Protein AF-A0A5B8B0G6-F1 (afdb_monomer_lite)

pLDDT: mean 88.63, std 16.68, range [37.53, 98.62]

Secondary structure (DSSP, 8-state):
-HHHH--B-HHHHTTT---B--EEEESS--TT-HHHHH-STTEEEE--STTT-IIIIIIHHHHHHSS--PBPTTSSBSSTTSTTTTTS---S------

Foldseek 3Di:
DQCVVAQAAPVCVVVVHGHGFDDKDFCDPCVPPPCSVPPPVRIHTHHCDPDCRCPPPQSVVCVVVVWGQDADPVRHGPTCPPVSNVPDDDDPDDDDDD

Radius of gyration: 15.95 Å; chains: 1; bounding box: 34×40×35 Å

Sequence (98 aa):
MRLAAEPLCRMCGAEGRITPATVVDHIVRHNGSEALFFDYENTQSLCDAAPWRCHSSRKQSIERRGFDTTIGVDGWPLDARHPGLSGGGGSAFRVDRA

Structure (mmCIF, N/CA/C/O backbone):
data_AF-A0A5B8B0G6-F1
#
_entry.id   AF-A0A5B8B0G6-F1
#
loop_
_atom_site.group_PDB
_atom_site.id
_atom_site.type_symbol
_atom_site.label_atom_id
_atom_site.label_alt_id
_atom_site.label_comp_id
_atom_site.label_asym_id
_atom_site.label_entity_id
_atom_site.label_seq_id
_atom_site.pdbx_PDB_ins_code
_atom_site.Cartn_x
_atom_site.Cartn_y
_atom_site.Cartn_z
_atom_site.occupancy
_atom_site.B_iso_or_equiv
_atom_site.auth_seq_id
_atom_site.auth_comp_id
_atom_site.auth_asym_id
_atom_site.auth_atom_id
_atom_site.pdbx_PDB_model_num
ATOM 1 N N . MET A 1 1 ? -2.542 5.750 -13.748 1.00 83.12 1 MET A N 1
ATOM 2 C CA . MET A 1 1 ? -1.888 6.141 -12.475 1.00 83.12 1 ME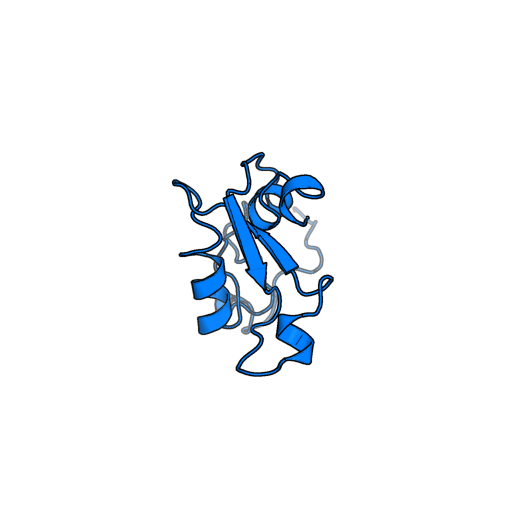T A CA 1
ATOM 3 C C . MET A 1 1 ? -2.348 5.190 -11.375 1.00 83.12 1 MET A C 1
ATOM 5 O O . MET A 1 1 ? -3.554 5.051 -11.213 1.00 83.12 1 MET A O 1
ATOM 9 N N . ARG A 1 2 ? -1.423 4.539 -10.648 1.00 96.19 2 ARG A N 1
ATOM 10 C CA . ARG A 1 2 ? -1.717 3.465 -9.671 1.00 96.19 2 ARG A CA 1
ATOM 11 C C . ARG A 1 2 ? -2.766 3.860 -8.620 1.00 96.19 2 ARG A C 1
ATOM 13 O O . ARG A 1 2 ? -3.757 3.159 -8.491 1.00 96.19 2 ARG A O 1
ATOM 20 N N . LEU A 1 3 ? -2.627 5.022 -7.975 1.00 97.12 3 LEU A N 1
ATOM 21 C CA . LEU A 1 3 ? -3.592 5.500 -6.966 1.00 97.12 3 LEU A CA 1
ATOM 22 C C . LEU A 1 3 ? -5.004 5.765 -7.515 1.00 97.12 3 LEU A C 1
ATOM 24 O O . LEU A 1 3 ? -5.971 5.675 -6.771 1.00 97.12 3 LEU A O 1
ATOM 28 N N . ALA A 1 4 ? -5.142 6.089 -8.803 1.00 96.56 4 ALA A N 1
ATOM 29 C CA . ALA A 1 4 ? -6.457 6.288 -9.414 1.00 96.56 4 ALA A CA 1
ATOM 30 C C . ALA A 1 4 ? -7.144 4.950 -9.736 1.00 96.56 4 ALA A C 1
ATOM 32 O O . ALA A 1 4 ? -8.351 4.823 -9.569 1.00 96.56 4 ALA A O 1
ATOM 33 N N . ALA A 1 5 ? -6.371 3.955 -10.187 1.00 97.31 5 ALA A N 1
ATOM 34 C CA . ALA A 1 5 ? -6.877 2.612 -10.473 1.00 97.31 5 ALA A CA 1
ATOM 35 C C . ALA A 1 5 ? -7.122 1.793 -9.193 1.00 97.31 5 ALA A C 1
ATOM 37 O O . ALA A 1 5 ? -8.003 0.942 -9.151 1.00 97.31 5 ALA A O 1
ATOM 38 N N . GLU A 1 6 ? -6.341 2.056 -8.149 1.00 97.69 6 GLU A N 1
ATOM 39 C CA . GLU A 1 6 ? -6.375 1.352 -6.876 1.00 97.69 6 GLU A CA 1
ATOM 40 C C . GLU A 1 6 ? -6.353 2.384 -5.736 1.00 97.69 6 GLU A C 1
ATOM 42 O O . GLU A 1 6 ? -5.297 2.669 -5.168 1.00 97.69 6 GLU A O 1
ATOM 47 N N . PRO A 1 7 ? -7.505 3.002 -5.419 1.00 97.81 7 PRO A N 1
ATOM 48 C CA . PRO A 1 7 ? -7.575 4.102 -4.454 1.00 97.81 7 PRO A CA 1
ATOM 49 C C . PRO A 1 7 ? -7.506 3.648 -2.990 1.00 97.81 7 PRO A C 1
ATOM 51 O O . PRO A 1 7 ? -7.401 4.477 -2.086 1.00 97.81 7 PRO A O 1
ATOM 54 N N . LEU A 1 8 ? -7.582 2.341 -2.732 1.00 98.31 8 LEU A N 1
ATOM 55 C CA . LEU A 1 8 ? -7.551 1.763 -1.392 1.00 98.31 8 LEU A CA 1
ATOM 56 C C . LEU A 1 8 ? -6.218 1.065 -1.126 1.00 98.31 8 LEU A C 1
ATOM 58 O O . LEU A 1 8 ? -5.566 0.552 -2.031 1.00 98.31 8 LEU A O 1
ATOM 62 N N . CYS A 1 9 ? -5.822 1.034 0.144 1.00 98.50 9 CYS A N 1
ATOM 63 C CA . CYS A 1 9 ? -4.638 0.321 0.596 1.00 98.50 9 CYS A CA 1
ATOM 64 C C . CYS A 1 9 ? -4.821 -1.192 0.406 1.00 98.50 9 CYS A C 1
ATOM 66 O O . CYS A 1 9 ? -5.658 -1.797 1.081 1.00 98.50 9 CYS A O 1
ATOM 68 N N . ARG A 1 10 ? -3.998 -1.812 -0.449 1.00 98.25 10 ARG A N 1
ATOM 69 C CA . ARG A 1 10 ? -4.047 -3.253 -0.756 1.00 98.25 10 ARG A CA 1
ATOM 70 C C . ARG A 1 10 ? -3.906 -4.120 0.495 1.00 98.25 10 ARG A C 1
ATOM 72 O O . ARG A 1 10 ? -4.652 -5.076 0.683 1.00 98.25 10 ARG A O 1
ATOM 79 N N . MET A 1 11 ? -2.982 -3.749 1.382 1.00 97.06 11 MET A N 1
ATOM 80 C CA . MET A 1 11 ? -2.714 -4.471 2.631 1.00 97.06 11 MET A CA 1
ATOM 81 C C . MET A 1 11 ? -3.867 -4.381 3.637 1.00 97.06 11 MET A C 1
ATOM 83 O O . MET A 1 11 ? -4.168 -5.374 4.293 1.00 97.06 11 MET A O 1
ATOM 87 N N . CYS A 1 12 ? -4.524 -3.221 3.748 1.00 97.06 12 CYS A N 1
ATOM 88 C CA . CYS A 1 12 ? -5.737 -3.073 4.557 1.00 97.06 12 CYS A CA 1
ATOM 89 C C . CYS A 1 12 ? -6.909 -3.850 3.946 1.00 97.06 12 CYS A C 1
ATOM 91 O O . CYS A 1 12 ? -7.633 -4.526 4.674 1.00 97.06 12 CYS A O 1
ATOM 93 N N . GLY A 1 13 ? -7.075 -3.785 2.621 1.00 96.50 13 GLY A N 1
ATOM 94 C CA . GLY A 1 13 ? -8.140 -4.486 1.903 1.00 96.50 13 GLY A CA 1
ATOM 95 C C . GLY A 1 13 ? -8.069 -6.003 2.078 1.00 96.50 13 GLY A C 1
ATOM 96 O O . GLY A 1 13 ? -9.096 -6.633 2.316 1.00 96.50 13 GLY A O 1
ATOM 97 N N . ALA A 1 14 ? -6.861 -6.574 2.076 1.00 93.50 14 ALA A N 1
ATOM 98 C CA . ALA A 1 14 ? -6.636 -7.992 2.372 1.00 93.50 14 ALA A CA 1
ATOM 99 C C . ALA A 1 14 ? -7.079 -8.407 3.792 1.00 93.50 14 ALA A C 1
ATOM 101 O O . ALA A 1 14 ? -7.356 -9.576 4.032 1.00 93.50 14 ALA A O 1
ATOM 102 N N . GLU A 1 15 ? -7.178 -7.456 4.725 1.00 90.88 15 GLU A N 1
ATOM 103 C CA . GLU A 1 15 ? -7.679 -7.658 6.092 1.00 90.88 15 GLU A CA 1
ATOM 104 C C . GLU A 1 15 ? -9.144 -7.203 6.262 1.00 90.88 15 GLU A C 1
ATOM 106 O O . GLU A 1 15 ? -9.617 -7.033 7.385 1.00 90.88 15 GLU A O 1
ATOM 111 N N . GLY A 1 16 ? -9.865 -6.946 5.165 1.00 94.00 16 GLY A N 1
ATOM 112 C CA . GLY A 1 16 ? -11.260 -6.493 5.199 1.00 94.00 16 GLY A CA 1
ATOM 113 C C . GLY A 1 16 ? -11.444 -5.044 5.663 1.00 94.00 16 GLY A C 1
ATOM 114 O O . GLY A 1 16 ? -12.547 -4.644 6.031 1.00 94.00 16 GLY A O 1
ATOM 115 N N . ARG A 1 17 ? -10.379 -4.234 5.660 1.00 95.12 17 ARG A N 1
ATOM 116 C CA . ARG A 1 17 ? -10.419 -2.825 6.070 1.00 95.12 17 ARG A CA 1
ATOM 117 C C . ARG A 1 17 ? -10.486 -1.910 4.855 1.00 95.12 17 ARG A C 1
ATOM 119 O O . ARG A 1 17 ? -9.691 -2.031 3.925 1.00 95.12 17 ARG A O 1
ATOM 126 N N . ILE A 1 18 ? -11.362 -0.912 4.912 1.00 97.12 18 ILE A N 1
ATOM 127 C CA . ILE A 1 18 ? -11.419 0.159 3.914 1.00 97.12 18 ILE A CA 1
ATOM 128 C C . ILE A 1 18 ? -10.527 1.299 4.404 1.00 97.12 18 ILE A C 1
ATOM 130 O O . ILE A 1 18 ? -10.810 1.947 5.409 1.00 97.12 18 ILE A O 1
ATOM 134 N N . THR A 1 19 ? -9.402 1.527 3.733 1.00 97.88 19 THR A N 1
ATOM 135 C CA . THR A 1 19 ? -8.476 2.617 4.068 1.00 97.88 19 THR A CA 1
ATOM 136 C C . THR A 1 19 ? -7.967 3.250 2.779 1.00 97.88 19 THR A C 1
ATOM 138 O O . THR A 1 19 ? -7.459 2.507 1.936 1.00 97.88 19 THR A O 1
ATOM 141 N N . PRO A 1 20 ? -8.067 4.581 2.607 1.00 98.06 20 PRO A N 1
ATOM 142 C CA . PRO A 1 20 ? -7.510 5.257 1.441 1.00 98.06 20 PRO A CA 1
ATOM 143 C C . PRO A 1 20 ? -6.006 5.009 1.320 1.00 98.06 20 PRO A C 1
ATOM 145 O O . PRO A 1 20 ? -5.273 5.070 2.313 1.00 98.06 20 PRO A O 1
ATOM 148 N N . ALA A 1 21 ? -5.545 4.727 0.108 1.00 98.31 21 ALA A N 1
ATOM 149 C CA . ALA A 1 21 ? -4.126 4.745 -0.192 1.00 98.31 21 ALA A CA 1
ATOM 150 C C . ALA A 1 21 ? -3.649 6.183 -0.398 1.00 98.31 21 ALA A C 1
ATOM 152 O O . ALA A 1 21 ? -4.359 7.023 -0.948 1.00 98.31 21 ALA A O 1
ATOM 153 N N . THR A 1 22 ? -2.427 6.454 0.038 1.00 97.81 22 THR A N 1
ATOM 154 C CA . THR A 1 22 ? -1.805 7.781 -0.059 1.00 97.81 22 THR A CA 1
ATOM 155 C C . THR A 1 22 ? -0.491 7.742 -0.824 1.00 97.81 22 THR A C 1
ATOM 157 O O . THR A 1 22 ? 0.017 8.788 -1.212 1.00 97.81 22 THR A O 1
ATOM 160 N N . VAL A 1 23 ? 0.064 6.547 -1.041 1.00 98.12 23 VAL A N 1
ATOM 161 C CA . VAL A 1 23 ? 1.365 6.336 -1.676 1.00 98.12 23 VAL A CA 1
ATOM 162 C C . VAL A 1 23 ? 1.350 5.090 -2.560 1.00 98.12 23 VAL A C 1
ATOM 164 O O . VAL A 1 23 ? 0.562 4.164 -2.348 1.00 98.12 23 VAL A O 1
ATOM 167 N N . VAL A 1 24 ? 2.235 5.086 -3.555 1.00 98.12 24 VAL A N 1
ATOM 168 C CA . VAL A 1 24 ? 2.532 3.925 -4.399 1.00 98.12 24 VAL A CA 1
ATOM 169 C C . VAL A 1 24 ? 3.809 3.278 -3.878 1.00 98.12 24 VAL A C 1
ATOM 171 O O . VAL A 1 24 ? 4.807 3.966 -3.694 1.00 98.12 24 VAL A O 1
ATOM 174 N N . ASP A 1 25 ? 3.761 1.972 -3.651 1.00 97.88 25 ASP A N 1
ATOM 175 C CA . ASP A 1 25 ? 4.854 1.157 -3.123 1.00 97.88 25 ASP A CA 1
ATOM 176 C C . ASP A 1 25 ? 5.242 0.066 -4.125 1.00 97.88 25 ASP A C 1
ATOM 178 O O . ASP A 1 25 ? 4.381 -0.444 -4.849 1.00 97.88 25 ASP A O 1
ATOM 182 N N . HIS A 1 26 ? 6.516 -0.325 -4.145 1.00 97.88 26 HIS A N 1
ATOM 183 C CA . HIS A 1 26 ? 6.971 -1.479 -4.917 1.00 97.88 26 HIS A CA 1
ATOM 184 C C . HIS A 1 26 ? 6.737 -2.777 -4.129 1.00 97.88 26 HIS A C 1
ATOM 186 O O . HIS A 1 26 ? 7.218 -2.942 -3.006 1.00 97.88 26 HIS A O 1
ATOM 192 N N . ILE A 1 27 ? 6.027 -3.738 -4.724 1.00 96.81 27 ILE A N 1
ATOM 193 C CA . ILE A 1 27 ? 5.722 -5.042 -4.114 1.00 96.81 27 ILE A CA 1
ATOM 194 C C . ILE A 1 27 ? 7.031 -5.766 -3.782 1.00 96.81 27 ILE A C 1
ATOM 196 O O . ILE A 1 27 ? 7.266 -6.136 -2.627 1.00 96.81 27 ILE A O 1
ATOM 200 N N . VAL A 1 28 ? 7.905 -5.896 -4.778 1.00 95.75 28 VAL A N 1
ATOM 201 C CA . VAL A 1 28 ? 9.287 -6.356 -4.655 1.00 95.75 28 VAL A CA 1
ATOM 202 C C . VAL A 1 28 ? 10.203 -5.140 -4.688 1.00 95.75 28 VAL A C 1
ATOM 204 O O . VAL A 1 28 ? 10.152 -4.334 -5.619 1.00 95.75 28 VAL A O 1
ATOM 207 N N . ARG A 1 29 ? 11.081 -5.017 -3.685 1.00 95.25 29 ARG A N 1
ATOM 208 C CA . ARG A 1 29 ? 12.091 -3.953 -3.651 1.00 95.25 29 ARG A CA 1
ATOM 209 C C . ARG A 1 29 ? 12.929 -4.004 -4.921 1.00 95.25 29 ARG A C 1
ATOM 211 O O . ARG A 1 29 ? 13.529 -5.031 -5.227 1.00 95.25 29 ARG A O 1
ATOM 218 N N . HIS A 1 30 ? 13.019 -2.880 -5.619 1.00 95.94 30 HIS A N 1
ATOM 219 C CA . HIS A 1 30 ? 13.782 -2.814 -6.859 1.00 95.94 30 HIS A CA 1
ATOM 220 C C . HIS A 1 30 ? 15.295 -2.995 -6.629 1.00 95.94 30 HIS A C 1
ATOM 222 O O . HIS A 1 30 ? 15.970 -3.525 -7.500 1.00 95.94 30 HIS A O 1
ATOM 228 N N . ASN A 1 31 ? 15.845 -2.601 -5.468 1.00 93.88 31 ASN A N 1
ATOM 229 C CA . ASN A 1 31 ? 17.265 -2.782 -5.098 1.00 93.88 31 ASN A CA 1
ATOM 230 C C . ASN A 1 31 ? 18.263 -2.362 -6.201 1.00 93.88 31 ASN A C 1
ATOM 232 O O . ASN A 1 31 ? 19.279 -3.012 -6.426 1.00 93.88 31 ASN A O 1
ATOM 236 N N . GLY A 1 32 ? 17.955 -1.269 -6.905 1.00 96.69 32 GLY A N 1
ATOM 237 C CA . GLY A 1 32 ? 18.759 -0.762 -8.025 1.00 96.69 32 GLY A CA 1
ATOM 238 C C . GLY A 1 32 ? 18.457 -1.391 -9.392 1.00 96.69 32 GLY A C 1
ATOM 239 O O . GLY A 1 32 ? 18.993 -0.930 -10.391 1.00 96.69 32 GLY A O 1
ATOM 240 N N . SER A 1 33 ? 17.577 -2.390 -9.476 1.00 98.12 33 SER A N 1
ATOM 241 C CA . SER A 1 33 ? 17.068 -2.914 -10.747 1.00 98.12 33 SER A CA 1
ATOM 242 C C . SER A 1 33 ? 16.081 -1.934 -11.382 1.00 98.12 33 SER A C 1
ATOM 244 O O . SER A 1 33 ? 14.990 -1.715 -10.856 1.00 98.12 33 SER A O 1
ATOM 246 N N . GLU A 1 34 ? 16.435 -1.378 -12.541 1.00 97.75 34 GLU A N 1
ATOM 247 C CA . GLU A 1 34 ? 15.533 -0.517 -13.316 1.00 97.75 34 GLU A CA 1
ATOM 248 C C . GLU A 1 34 ? 14.292 -1.269 -13.806 1.00 97.75 34 GLU A C 1
ATOM 250 O O . GLU 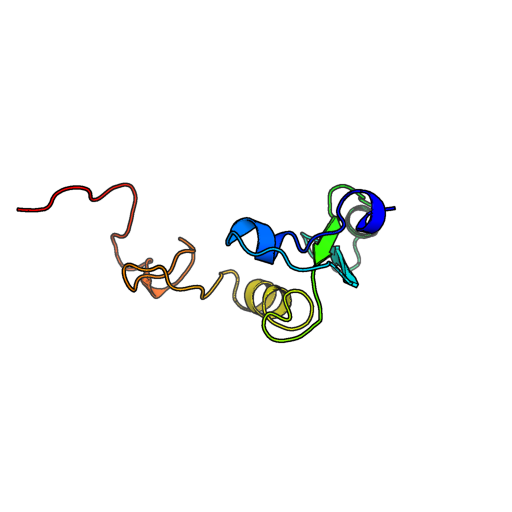A 1 34 ? 13.193 -0.721 -13.775 1.00 97.75 34 GLU A O 1
ATOM 255 N N . ALA A 1 35 ? 14.440 -2.545 -14.179 1.00 97.81 35 ALA A N 1
ATOM 256 C CA . ALA A 1 35 ? 13.319 -3.373 -14.617 1.00 97.81 35 ALA A CA 1
ATOM 257 C C . ALA A 1 35 ? 12.230 -3.454 -13.535 1.00 97.81 35 ALA A C 1
ATOM 259 O O . ALA A 1 35 ? 11.065 -3.215 -13.824 1.00 97.81 35 ALA A O 1
ATOM 260 N N . LEU A 1 36 ? 12.614 -3.697 -12.276 1.00 97.50 36 LEU A N 1
ATOM 261 C CA . LEU A 1 36 ? 11.670 -3.706 -11.152 1.00 97.50 36 LEU A CA 1
ATOM 262 C C . LEU A 1 36 ? 11.176 -2.308 -10.768 1.00 97.50 36 LEU A C 1
ATOM 264 O O . LEU A 1 36 ? 10.084 -2.181 -10.216 1.00 97.50 36 LEU A O 1
ATOM 268 N N . PHE A 1 37 ? 11.981 -1.272 -11.010 1.00 97.38 37 PHE A N 1
ATOM 269 C CA . PHE A 1 37 ? 11.620 0.106 -10.691 1.00 97.38 37 PHE A CA 1
ATOM 270 C C . PHE A 1 37 ? 10.493 0.621 -11.596 1.00 97.38 37 PHE A C 1
ATOM 272 O O . PHE A 1 37 ? 9.565 1.263 -11.099 1.00 97.38 37 PHE A O 1
ATOM 279 N N . PHE A 1 38 ? 10.568 0.320 -12.897 1.00 96.50 38 PHE A N 1
ATOM 280 C CA . PHE A 1 38 ? 9.597 0.757 -13.906 1.00 96.50 38 PHE A CA 1
ATOM 281 C C . PHE A 1 38 ? 8.452 -0.232 -14.150 1.00 96.50 38 PHE A C 1
ATOM 283 O O . PHE A 1 38 ? 7.484 0.126 -14.822 1.00 96.50 38 PHE A O 1
ATOM 290 N N . ASP A 1 39 ? 8.530 -1.450 -13.613 1.00 97.75 39 ASP A N 1
ATOM 291 C CA . ASP A 1 39 ? 7.449 -2.422 -13.724 1.00 97.75 39 ASP A CA 1
ATOM 292 C C . ASP A 1 39 ? 6.203 -1.947 -12.961 1.00 97.75 39 ASP A C 1
ATOM 294 O O . ASP A 1 39 ? 6.156 -1.907 -11.729 1.00 97.75 39 ASP A O 1
ATOM 298 N N . TYR A 1 40 ? 5.164 -1.596 -13.718 1.00 96.88 40 TYR A N 1
ATOM 299 C CA . TYR A 1 40 ? 3.887 -1.176 -13.163 1.00 96.88 40 TYR A CA 1
ATOM 300 C C . TYR A 1 40 ? 3.209 -2.293 -12.361 1.00 96.88 40 TYR A C 1
ATOM 302 O O . TYR A 1 40 ? 2.565 -1.999 -11.347 1.00 96.88 40 TYR A O 1
ATOM 310 N N . GLU A 1 41 ? 3.360 -3.554 -12.763 1.00 97.06 41 GLU A N 1
ATOM 311 C CA . GLU A 1 41 ? 2.776 -4.702 -12.060 1.00 97.06 41 GLU A CA 1
ATOM 312 C C . GLU A 1 41 ? 3.478 -4.960 -10.723 1.00 97.06 41 GLU A C 1
ATOM 314 O O . GLU A 1 41 ? 2.848 -5.410 -9.766 1.00 97.06 41 GLU A O 1
ATOM 319 N N . ASN A 1 42 ? 4.735 -4.533 -10.596 1.00 97.81 42 ASN A N 1
ATOM 320 C CA . ASN A 1 42 ? 5.464 -4.503 -9.333 1.00 97.81 42 ASN A CA 1
ATOM 321 C C . ASN A 1 42 ? 5.033 -3.350 -8.402 1.00 97.81 42 ASN A C 1
ATOM 323 O O . ASN A 1 42 ? 5.702 -3.091 -7.407 1.00 97.81 42 ASN A O 1
ATOM 327 N N . THR A 1 43 ? 3.929 -2.642 -8.666 1.00 98.06 43 THR A N 1
ATOM 328 C CA . THR A 1 43 ? 3.438 -1.568 -7.782 1.00 98.06 43 THR A CA 1
ATOM 329 C C . THR A 1 43 ? 2.112 -1.900 -7.099 1.00 98.06 43 THR A C 1
ATOM 331 O O . THR A 1 43 ? 1.249 -2.605 -7.629 1.00 98.06 43 THR A O 1
ATOM 334 N N . GLN A 1 44 ? 1.921 -1.353 -5.902 1.00 98.19 44 GLN A N 1
ATOM 335 C CA . GLN A 1 44 ? 0.692 -1.456 -5.119 1.00 98.19 44 GLN A CA 1
ATOM 336 C C . GLN A 1 44 ? 0.377 -0.137 -4.414 1.00 98.19 44 GLN A C 1
ATOM 338 O O . GLN A 1 44 ? 1.271 0.640 -4.082 1.00 98.19 44 GLN A O 1
ATOM 343 N N . SER A 1 45 ? -0.901 0.108 -4.158 1.00 98.62 45 SER A N 1
ATOM 344 C CA . SER A 1 45 ? -1.346 1.268 -3.388 1.00 98.62 45 SER A CA 1
ATOM 345 C C . SER A 1 45 ? -1.381 0.954 -1.894 1.00 98.62 45 SER A C 1
ATOM 347 O O . SER A 1 45 ? -2.032 -0.009 -1.487 1.00 98.62 45 SER A O 1
ATOM 349 N N . LEU A 1 46 ? -0.734 1.774 -1.060 1.00 98.62 46 LEU A N 1
ATOM 350 C CA . LEU A 1 46 ? -0.701 1.605 0.400 1.00 98.62 46 LEU A CA 1
ATOM 351 C C . LEU A 1 46 ? -1.088 2.891 1.141 1.00 98.62 46 LEU A C 1
ATOM 353 O O . LEU A 1 46 ? -0.944 4.005 0.634 1.00 98.62 46 LEU A O 1
ATOM 357 N N . CYS A 1 47 ? -1.585 2.736 2.370 1.00 98.44 47 CYS A N 1
ATOM 358 C CA . CYS A 1 47 ? -1.766 3.851 3.292 1.00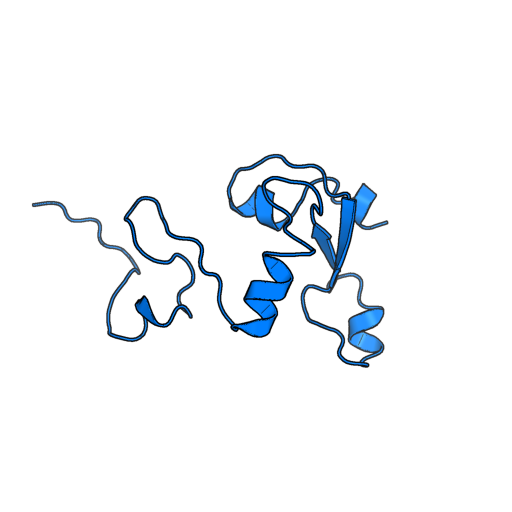 98.44 47 CYS A CA 1
ATOM 359 C C . CYS A 1 47 ? -0.464 4.139 4.044 1.00 98.44 47 CYS A C 1
ATOM 361 O O . CYS A 1 47 ? 0.277 3.221 4.408 1.00 98.44 47 CYS A O 1
ATOM 363 N N . ASP A 1 48 ? -0.231 5.415 4.334 1.00 97.69 48 ASP A N 1
ATOM 364 C CA . ASP A 1 48 ? 0.854 5.852 5.217 1.00 97.69 48 ASP A CA 1
ATOM 365 C C . ASP A 1 48 ? 0.342 6.569 6.479 1.00 97.69 48 ASP A C 1
ATOM 367 O O . ASP A 1 48 ? 1.105 7.065 7.301 1.00 97.69 48 ASP A O 1
ATOM 371 N N . ALA A 1 49 ? -0.980 6.596 6.661 1.00 94.62 49 ALA A N 1
ATOM 372 C CA . ALA A 1 49 ? -1.636 7.203 7.810 1.00 94.62 49 ALA A CA 1
ATOM 373 C C . ALA A 1 49 ? -1.858 6.205 8.961 1.00 94.62 49 ALA A C 1
ATOM 375 O O . ALA A 1 49 ? -1.970 4.990 8.767 1.00 94.62 49 ALA A O 1
ATOM 376 N N . ALA A 1 50 ? -1.952 6.740 10.181 1.00 92.94 50 ALA A N 1
ATOM 377 C CA . ALA A 1 50 ? -2.372 5.989 11.363 1.00 92.94 50 ALA A CA 1
ATOM 378 C C . ALA A 1 50 ? -3.832 5.497 11.224 1.00 92.94 50 ALA A C 1
ATOM 380 O O . ALA A 1 50 ? -4.621 6.151 10.544 1.00 92.94 50 ALA A O 1
ATOM 381 N N . PRO A 1 51 ? -4.228 4.397 11.893 1.00 93.19 51 PRO A N 1
ATOM 382 C CA . PRO A 1 51 ? -3.411 3.567 12.783 1.00 93.19 51 PRO A CA 1
ATOM 383 C C . PRO A 1 51 ? -2.554 2.523 12.049 1.00 93.19 51 PRO A C 1
ATOM 385 O O . PRO A 1 51 ? -1.610 2.008 12.639 1.00 93.19 51 PRO A O 1
ATOM 388 N N . TRP A 1 52 ? -2.837 2.236 10.775 1.00 94.44 52 TRP A N 1
ATOM 389 C CA . TRP A 1 52 ? -2.270 1.074 10.082 1.00 94.44 52 TRP A CA 1
ATOM 390 C C . TRP A 1 52 ? -0.864 1.291 9.519 1.00 94.44 52 TRP A C 1
ATOM 392 O O . TRP A 1 52 ? -0.060 0.363 9.584 1.00 94.44 52 TRP A O 1
ATOM 402 N N . ARG A 1 53 ? -0.552 2.491 8.993 1.00 96.75 53 ARG A N 1
ATOM 403 C CA . ARG A 1 53 ? 0.768 2.851 8.425 1.00 96.75 53 ARG A CA 1
ATOM 404 C C . ARG A 1 53 ? 1.394 1.703 7.618 1.00 96.75 53 ARG A C 1
ATOM 406 O O . ARG A 1 53 ? 2.485 1.216 7.923 1.00 96.75 53 ARG A O 1
ATOM 413 N N . CYS A 1 54 ? 0.671 1.210 6.615 1.00 97.88 54 CYS A N 1
ATOM 414 C CA . CYS A 1 54 ? 1.095 0.020 5.885 1.00 97.88 54 CYS A CA 1
ATOM 415 C C . CYS A 1 54 ? 2.405 0.240 5.120 1.00 97.88 54 CYS A C 1
ATOM 417 O O . CYS A 1 54 ? 3.248 -0.651 5.144 1.00 97.88 54 CYS A O 1
ATOM 419 N N . HIS A 1 55 ? 2.605 1.411 4.509 1.00 97.88 55 HIS A N 1
ATOM 420 C CA . HIS A 1 55 ? 3.821 1.732 3.757 1.00 97.88 55 HIS A CA 1
ATOM 421 C C . HIS A 1 55 ? 5.049 1.906 4.668 1.00 97.88 55 HIS A C 1
ATOM 423 O O . HIS A 1 55 ? 5.975 1.098 4.613 1.00 97.88 55 HIS A O 1
ATOM 429 N N . SER A 1 56 ? 5.053 2.908 5.552 1.00 97.06 56 SER A N 1
ATOM 430 C CA . SER A 1 56 ? 6.227 3.233 6.382 1.00 97.06 56 SER A CA 1
ATOM 431 C C . SER A 1 56 ? 6.485 2.295 7.566 1.00 97.06 56 SER A C 1
ATOM 433 O O . SER A 1 56 ? 7.543 2.390 8.185 1.00 97.06 56 SER A O 1
ATOM 435 N N . SER A 1 57 ? 5.561 1.387 7.907 1.00 96.75 57 SER A N 1
ATOM 436 C CA . SER A 1 57 ? 5.716 0.475 9.052 1.00 96.75 57 SER A CA 1
ATOM 437 C C . SER A 1 57 ? 5.560 -0.996 8.671 1.00 96.75 57 SER A C 1
ATOM 439 O O . SER A 1 57 ? 6.545 -1.740 8.687 1.00 96.75 57 SER A O 1
ATOM 441 N N . ARG A 1 58 ? 4.346 -1.448 8.315 1.00 96.19 58 ARG A N 1
ATOM 442 C CA . ARG A 1 58 ? 4.066 -2.889 8.141 1.00 96.19 58 ARG A CA 1
ATOM 443 C C . ARG A 1 58 ? 4.860 -3.497 6.980 1.00 96.19 58 ARG A C 1
ATOM 445 O O . ARG A 1 58 ? 5.523 -4.513 7.183 1.00 96.19 58 ARG A O 1
ATOM 452 N N . LYS A 1 59 ? 4.865 -2.869 5.799 1.00 96.56 59 LYS A N 1
ATOM 453 C CA . LYS A 1 59 ? 5.619 -3.337 4.623 1.00 96.56 59 LYS A CA 1
ATOM 454 C C . LYS A 1 59 ? 7.119 -3.379 4.899 1.00 96.56 59 LYS A C 1
ATOM 456 O O . LYS A 1 59 ? 7.720 -4.435 4.736 1.00 96.56 59 LYS A O 1
ATOM 461 N N . GLN A 1 60 ? 7.701 -2.300 5.427 1.00 95.38 60 GLN A N 1
ATOM 462 C CA . GLN A 1 60 ? 9.124 -2.273 5.803 1.00 95.38 60 GLN A CA 1
ATOM 463 C C . GLN A 1 60 ? 9.485 -3.351 6.838 1.00 95.38 60 GLN A C 1
ATOM 465 O O . GLN A 1 60 ? 10.551 -3.966 6.789 1.00 95.38 60 GLN A O 1
ATOM 470 N N . SER A 1 61 ? 8.593 -3.596 7.800 1.00 96.44 61 SER A N 1
ATOM 471 C CA . SER A 1 61 ? 8.716 -4.687 8.766 1.00 96.44 61 SER A CA 1
ATOM 472 C C . SER A 1 61 ? 8.801 -6.050 8.075 1.00 96.44 61 SER A C 1
ATOM 474 O O . 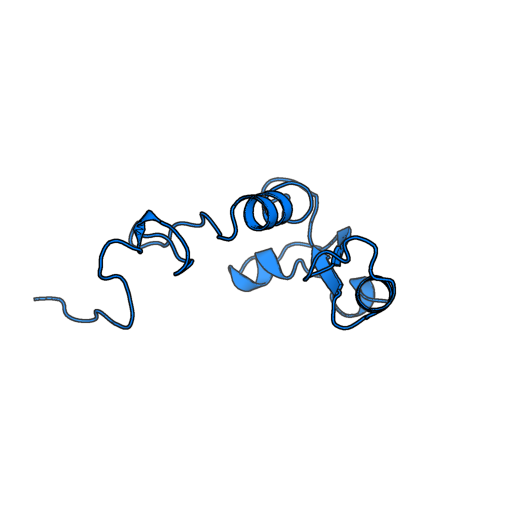SER A 1 61 ? 9.726 -6.810 8.370 1.00 96.44 61 SER A O 1
ATOM 476 N N . ILE A 1 62 ? 7.872 -6.334 7.159 1.00 96.31 62 ILE A N 1
ATOM 477 C CA . ILE A 1 62 ? 7.809 -7.596 6.413 1.00 96.31 62 ILE A CA 1
ATOM 478 C C . ILE A 1 62 ? 9.059 -7.769 5.551 1.00 96.31 62 ILE A C 1
ATOM 480 O O . ILE A 1 62 ? 9.660 -8.836 5.568 1.00 96.31 62 ILE A O 1
ATOM 484 N N . GLU A 1 63 ? 9.503 -6.728 4.850 1.00 95.62 63 GLU A N 1
ATOM 485 C CA . GLU A 1 63 ? 10.712 -6.784 4.018 1.00 95.62 63 GLU A CA 1
ATOM 486 C C . GLU A 1 63 ? 11.975 -7.096 4.821 1.00 95.62 63 GLU A C 1
ATOM 488 O O . GLU A 1 63 ? 12.834 -7.845 4.365 1.00 95.62 63 GLU A O 1
ATOM 493 N N . ARG A 1 64 ? 12.092 -6.529 6.025 1.00 95.25 64 ARG A N 1
ATOM 494 C CA . ARG A 1 64 ? 13.235 -6.757 6.914 1.00 95.25 64 ARG A CA 1
ATOM 495 C C . ARG A 1 64 ? 13.215 -8.144 7.557 1.00 95.25 64 ARG A C 1
ATOM 497 O O . ARG A 1 64 ? 14.278 -8.711 7.781 1.00 95.25 64 ARG A O 1
ATOM 504 N N . ARG A 1 65 ? 12.034 -8.653 7.917 1.00 95.12 65 ARG A N 1
ATOM 505 C CA . ARG A 1 65 ? 11.873 -9.940 8.620 1.00 95.12 65 ARG A CA 1
ATOM 506 C C . ARG A 1 65 ? 11.755 -11.131 7.671 1.00 95.12 65 ARG A C 1
ATOM 508 O O . ARG A 1 65 ? 12.097 -12.241 8.054 1.00 95.12 65 ARG A O 1
ATOM 515 N N . GLY A 1 66 ? 11.244 -10.907 6.463 1.00 95.12 66 GLY A N 1
ATOM 516 C CA . GLY A 1 66 ? 10.863 -11.949 5.510 1.00 95.12 66 GLY A CA 1
ATOM 517 C C . GLY A 1 66 ? 9.471 -12.554 5.746 1.00 95.12 66 GLY A C 1
ATOM 518 O O . GLY A 1 66 ? 9.059 -13.412 4.969 1.00 95.12 66 GLY A O 1
ATOM 519 N N . PHE A 1 67 ? 8.742 -12.117 6.778 1.00 94.25 67 PHE A N 1
ATOM 520 C CA . PHE A 1 67 ? 7.412 -12.618 7.144 1.00 94.25 67 PHE A CA 1
ATOM 521 C C . PHE A 1 67 ? 6.561 -11.535 7.825 1.00 94.25 67 PHE A C 1
ATOM 523 O O . PHE A 1 67 ? 7.090 -10.563 8.376 1.00 94.25 67 PHE A O 1
ATOM 530 N N . ASP A 1 68 ? 5.243 -11.709 7.793 1.00 93.50 68 ASP A N 1
ATOM 531 C CA . ASP A 1 68 ? 4.273 -10.891 8.524 1.00 93.50 68 ASP A CA 1
ATOM 532 C C . ASP A 1 68 ? 4.037 -11.410 9.949 1.00 93.50 68 ASP A C 1
ATOM 534 O O . ASP A 1 68 ? 4.062 -12.610 10.214 1.00 93.50 68 ASP A O 1
ATOM 538 N N . THR A 1 69 ? 3.804 -10.489 10.878 1.00 93.00 69 THR A N 1
ATOM 539 C CA . THR A 1 69 ? 3.562 -10.756 12.300 1.00 93.00 69 THR A CA 1
ATOM 540 C C . THR A 1 69 ? 2.087 -10.661 12.681 1.00 93.00 69 THR A C 1
ATOM 542 O O . THR A 1 69 ? 1.773 -10.710 13.869 1.00 93.00 69 THR A O 1
ATOM 545 N N . THR A 1 70 ? 1.174 -10.466 11.725 1.00 89.44 70 THR A N 1
ATOM 546 C CA . THR A 1 70 ? -0.266 -10.464 12.016 1.00 89.44 70 THR A CA 1
ATOM 547 C C . THR A 1 70 ? -0.687 -11.788 12.660 1.00 89.44 70 THR A C 1
ATOM 549 O O . THR A 1 70 ? -0.425 -12.866 12.125 1.00 89.44 70 THR A O 1
ATOM 552 N N . ILE A 1 71 ? -1.366 -11.681 13.802 1.00 89.50 71 ILE A N 1
ATOM 553 C CA . ILE A 1 71 ? -1.936 -12.800 14.555 1.00 89.50 71 ILE A CA 1
ATOM 554 C C . ILE A 1 71 ? -3.426 -12.913 14.218 1.00 89.50 71 ILE A C 1
ATOM 556 O O . ILE A 1 71 ? -4.141 -11.908 14.208 1.00 89.50 71 ILE A O 1
ATOM 560 N N . GLY A 1 72 ? -3.874 -14.125 13.912 1.00 86.75 72 GLY A N 1
ATOM 561 C CA . GLY A 1 72 ? -5.260 -14.462 13.628 1.00 86.75 72 GLY A CA 1
ATOM 562 C C . GLY A 1 72 ? -6.149 -14.432 14.867 1.00 86.75 72 GLY A C 1
ATOM 563 O O . GLY A 1 72 ? -5.694 -14.318 16.005 1.00 86.75 72 GLY A O 1
ATOM 564 N N . VAL A 1 73 ? -7.457 -14.561 14.642 1.00 87.81 73 VAL A N 1
ATOM 565 C CA . VAL A 1 73 ? -8.461 -14.629 15.721 1.00 87.81 73 VAL A CA 1
ATOM 566 C C . VAL A 1 73 ? -8.339 -15.892 16.578 1.00 87.81 73 VAL A C 1
ATOM 568 O O . VAL A 1 73 ? -8.856 -15.938 17.689 1.00 87.81 73 VAL A O 1
ATOM 571 N N . ASP A 1 74 ? -7.648 -16.906 16.066 1.00 88.56 74 ASP A N 1
ATOM 572 C CA . ASP A 1 74 ? -7.283 -18.142 16.755 1.00 88.56 74 ASP A CA 1
ATOM 573 C C . ASP A 1 74 ? -6.034 -17.991 17.644 1.00 88.56 74 ASP A C 1
ATOM 575 O O . ASP A 1 74 ? -5.647 -18.938 18.328 1.00 88.56 74 ASP A O 1
ATOM 579 N N . GLY A 1 75 ? -5.409 -16.809 17.651 1.00 90.50 75 GLY A N 1
ATOM 580 C CA . GLY A 1 75 ? -4.206 -16.520 18.427 1.00 90.50 75 GLY A CA 1
ATOM 581 C C . GLY A 1 75 ? -2.905 -16.985 17.771 1.00 90.50 75 GLY A C 1
ATOM 582 O O . GLY A 1 75 ? -1.848 -16.839 18.388 1.00 90.50 75 GLY A O 1
ATOM 583 N N . TRP A 1 76 ? -2.944 -17.496 16.537 1.00 89.75 76 TRP A N 1
ATOM 584 C CA . TRP A 1 76 ? -1.760 -17.974 15.817 1.00 89.75 76 TRP A CA 1
ATOM 585 C C . TRP A 1 76 ? -1.333 -17.023 14.691 1.00 89.75 76 TRP A C 1
ATOM 587 O O . TRP A 1 76 ? -2.162 -16.291 14.151 1.00 89.75 76 TRP A O 1
ATOM 597 N N . PRO A 1 77 ? -0.039 -16.981 14.316 1.00 92.81 77 PRO A N 1
ATOM 598 C CA . PRO A 1 77 ? 0.414 -16.190 13.174 1.00 92.81 77 PRO A CA 1
ATOM 599 C C . PRO A 1 77 ? -0.299 -16.583 11.877 1.00 92.81 77 PRO A C 1
ATOM 601 O O . PRO A 1 77 ? -0.502 -17.766 11.614 1.00 92.81 77 PRO A O 1
ATOM 604 N N . LEU A 1 78 ? -0.630 -15.595 11.042 1.00 87.19 78 LEU A N 1
ATOM 605 C CA . LEU A 1 78 ? -1.273 -15.840 9.744 1.00 87.19 78 LEU A CA 1
ATOM 606 C C . LEU A 1 78 ? -0.279 -16.156 8.617 1.00 87.19 78 LEU A C 1
ATOM 608 O O . LEU A 1 78 ? -0.634 -16.830 7.653 1.00 87.19 78 LEU A O 1
ATOM 612 N N . ASP A 1 79 ? 0.955 -15.653 8.698 1.00 90.50 79 ASP A N 1
ATOM 613 C CA . ASP A 1 79 ? 1.981 -15.920 7.687 1.00 90.50 79 ASP A CA 1
ATOM 614 C C . ASP A 1 79 ? 2.678 -17.247 7.983 1.00 90.50 79 ASP A C 1
ATOM 616 O O . ASP A 1 79 ? 3.353 -17.383 9.001 1.00 90.50 79 ASP A O 1
ATOM 620 N N . ALA A 1 80 ? 2.575 -18.200 7.057 1.00 90.19 80 ALA A N 1
ATOM 621 C CA . ALA A 1 80 ? 3.213 -19.513 7.149 1.00 90.19 80 ALA A CA 1
ATOM 622 C C . ALA A 1 80 ? 4.744 -19.450 7.329 1.00 90.19 80 ALA A C 1
ATOM 624 O O . ALA A 1 80 ? 5.348 -20.397 7.829 1.00 90.19 80 ALA A O 1
ATOM 625 N N . ARG A 1 81 ? 5.385 -18.343 6.934 1.00 91.75 81 ARG A N 1
ATOM 626 C CA . ARG A 1 81 ? 6.829 -18.117 7.107 1.00 91.75 81 ARG A CA 1
ATOM 627 C C . ARG A 1 81 ? 7.196 -17.647 8.516 1.00 91.75 81 ARG A C 1
ATOM 629 O O . ARG A 1 81 ? 8.381 -17.511 8.813 1.00 91.75 81 ARG A O 1
ATOM 636 N N . HIS A 1 82 ? 6.218 -17.361 9.377 1.00 92.44 82 HIS A N 1
ATOM 637 C CA . HIS A 1 82 ? 6.475 -16.914 10.740 1.00 92.44 82 HIS A CA 1
ATOM 638 C C . HIS A 1 82 ? 7.174 -18.031 11.551 1.00 92.44 82 HIS A C 1
ATOM 640 O O . HIS A 1 82 ? 6.654 -19.146 11.606 1.00 92.44 82 HIS A O 1
ATOM 646 N N . PRO A 1 83 ? 8.295 -17.765 12.257 1.00 90.25 83 PRO A N 1
ATOM 647 C CA . PRO A 1 83 ? 9.046 -18.792 12.997 1.00 90.25 83 PRO A CA 1
ATOM 648 C C . PRO A 1 83 ? 8.237 -19.540 14.069 1.00 90.25 83 PRO A C 1
ATOM 650 O O . PRO A 1 83 ? 8.524 -20.684 14.405 1.00 90.25 83 PRO A O 1
ATOM 653 N N . GLY A 1 84 ? 7.183 -18.907 14.590 1.00 83.88 84 GLY A N 1
ATOM 654 C CA . GLY A 1 84 ? 6.217 -19.552 15.490 1.00 83.88 84 GLY A CA 1
ATOM 655 C C . GLY A 1 84 ? 5.444 -20.727 14.867 1.00 83.88 84 GLY A C 1
ATOM 656 O O . GLY A 1 84 ? 4.864 -21.508 15.609 1.00 83.88 84 GLY A O 1
ATOM 657 N N . LEU A 1 85 ? 5.452 -20.871 13.535 1.00 80.19 85 LEU A N 1
ATOM 658 C CA . LEU A 1 85 ? 4.833 -21.983 12.801 1.00 80.19 85 LEU A CA 1
ATOM 659 C C . LEU A 1 85 ? 5.858 -23.014 12.290 1.00 80.19 85 LEU A C 1
ATOM 661 O O . LEU A 1 85 ? 5.489 -24.144 11.966 1.00 80.19 85 LEU A O 1
ATOM 665 N N . SER A 1 86 ? 7.155 -22.680 12.259 1.00 60.25 86 SER A N 1
ATOM 666 C CA . SER A 1 86 ? 8.216 -23.549 11.716 1.00 60.25 86 SER A CA 1
ATOM 667 C C . SER A 1 86 ? 8.623 -24.715 12.635 1.00 60.25 86 SER A C 1
ATOM 669 O O . SER A 1 86 ? 9.604 -25.399 12.360 1.00 60.25 86 SER A O 1
ATOM 671 N N . GLY A 1 87 ? 7.871 -24.958 13.715 1.00 52.09 87 GLY A N 1
ATOM 672 C CA . GLY A 1 87 ? 8.047 -26.079 14.649 1.00 52.09 87 GLY A CA 1
ATOM 673 C C . GLY A 1 87 ? 7.117 -27.277 14.416 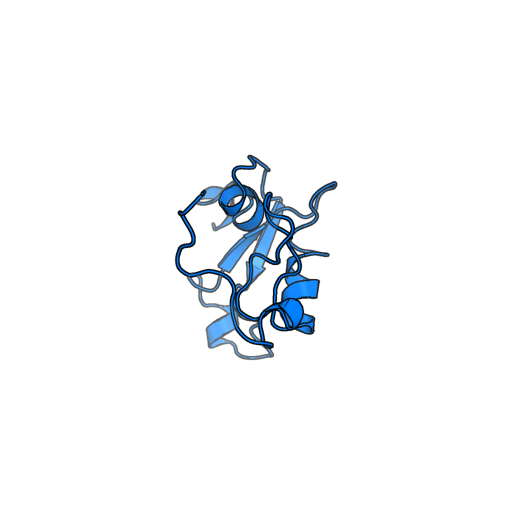1.00 52.09 87 GLY A C 1
ATOM 674 O O . GLY A 1 87 ? 7.124 -28.205 15.218 1.00 52.09 87 GLY A O 1
ATOM 675 N N . GLY A 1 88 ? 6.330 -27.279 13.336 1.00 46.22 88 GLY A N 1
ATOM 676 C CA . GLY A 1 88 ? 5.402 -28.364 13.011 1.00 46.22 88 GLY A CA 1
ATOM 677 C C . GLY A 1 88 ? 3.965 -28.065 13.439 1.00 46.22 88 GLY A C 1
ATOM 678 O O . GLY A 1 88 ? 3.558 -28.358 14.557 1.00 46.22 88 GLY A O 1
ATOM 679 N N . GLY A 1 89 ? 3.175 -27.563 12.487 1.00 48.00 89 GLY A N 1
ATOM 680 C CA . GLY A 1 89 ? 1.713 -27.642 12.513 1.00 48.00 89 GLY A CA 1
ATOM 681 C C . GLY A 1 89 ? 0.975 -26.340 12.837 1.00 48.00 89 GLY A C 1
ATOM 682 O O . GLY A 1 89 ? 0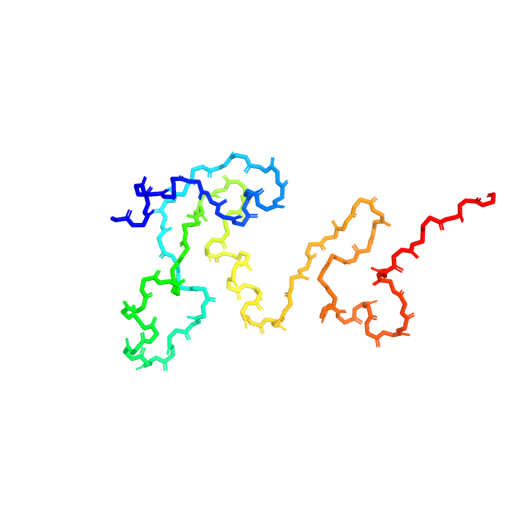.835 -25.971 13.995 1.00 48.00 89 GLY A O 1
ATOM 683 N N . GLY A 1 90 ? 0.381 -25.736 11.803 1.00 37.53 90 GLY A N 1
ATOM 684 C CA . GLY A 1 90 ? -0.716 -24.763 11.914 1.00 37.53 90 GLY A CA 1
ATOM 685 C C . GLY A 1 90 ? -0.766 -23.820 10.704 1.00 37.53 90 GLY A C 1
ATOM 686 O O . GLY A 1 90 ? 0.195 -23.110 10.462 1.00 37.53 90 GLY A O 1
ATOM 687 N N . SER A 1 91 ? -1.798 -23.766 9.862 1.00 45.78 91 SER A N 1
ATOM 688 C CA . SER A 1 91 ? -2.912 -24.681 9.635 1.00 45.78 91 SER A CA 1
ATOM 689 C C . SER A 1 91 ? -3.153 -24.766 8.117 1.00 45.78 91 SER A C 1
ATOM 691 O O . SER A 1 91 ? -3.375 -23.767 7.440 1.00 45.78 91 SER A O 1
ATOM 693 N N . ALA A 1 92 ? -3.112 -25.976 7.569 1.00 47.16 92 ALA A N 1
ATOM 694 C CA . ALA A 1 92 ? -4.101 -26.355 6.578 1.00 47.16 92 ALA A CA 1
ATOM 695 C C . ALA A 1 92 ? -5.154 -27.094 7.401 1.00 47.16 92 ALA A C 1
ATOM 697 O O . ALA A 1 92 ? -4.837 -28.142 7.947 1.00 47.16 92 ALA A O 1
ATOM 698 N N . PHE A 1 93 ? -6.337 -26.498 7.573 1.00 50.59 93 PHE A N 1
ATOM 699 C CA . PHE A 1 93 ? -7.530 -27.147 8.128 1.00 50.59 93 PHE A CA 1
ATOM 700 C C . PHE A 1 93 ? -7.357 -27.857 9.495 1.00 50.59 93 PHE A C 1
ATOM 702 O O . PHE A 1 93 ? -6.897 -28.990 9.588 1.00 50.59 93 PHE A O 1
ATOM 709 N N . ARG A 1 94 ? -7.862 -27.252 10.575 1.00 53.88 94 ARG A N 1
ATOM 710 C CA . ARG A 1 94 ? -8.448 -28.036 11.677 1.00 53.88 94 ARG A CA 1
ATOM 711 C C . ARG A 1 94 ? -9.800 -27.452 12.053 1.00 53.88 94 ARG A C 1
ATOM 713 O O . ARG A 1 94 ? -9.960 -26.786 13.070 1.00 53.88 94 ARG A O 1
ATOM 720 N N . VAL A 1 95 ? -10.782 -27.716 11.197 1.00 47.81 95 VAL A N 1
ATOM 721 C CA . VAL A 1 95 ? -12.078 -28.133 11.732 1.00 47.81 95 VAL A CA 1
ATOM 722 C C . VAL A 1 95 ? -11.836 -29.493 12.381 1.00 47.81 95 VAL A C 1
ATOM 724 O O . VAL A 1 95 ? -11.267 -30.369 11.746 1.00 47.81 95 VAL A O 1
ATOM 727 N N . ASP A 1 96 ? -12.058 -29.571 13.688 1.00 39.97 96 ASP A N 1
ATOM 728 C CA . ASP A 1 96 ? -12.745 -30.673 14.369 1.00 39.97 96 ASP A CA 1
ATOM 729 C C . ASP A 1 96 ? -12.690 -30.393 15.872 1.00 39.97 96 ASP A C 1
ATOM 731 O O . ASP A 1 96 ? -11.727 -30.679 16.584 1.00 39.97 96 ASP A O 1
ATOM 735 N N . ARG A 1 97 ? -13.764 -29.737 16.321 1.00 43.47 97 ARG A N 1
ATOM 736 C CA . ARG A 1 97 ? -14.229 -29.767 17.705 1.00 43.47 97 ARG A CA 1
ATOM 737 C C . ARG A 1 97 ? -14.627 -31.209 18.031 1.00 43.47 97 ARG A C 1
ATOM 739 O O . ARG A 1 97 ? -15.451 -31.770 17.312 1.00 43.47 97 ARG A O 1
ATOM 746 N N . ALA A 1 98 ? -14.103 -31.739 19.131 1.00 42.31 98 ALA A N 1
ATOM 747 C CA . ALA A 1 98 ? -14.819 -32.698 19.969 1.00 42.31 98 ALA A CA 1
ATOM 748 C C . ALA A 1 98 ? -15.440 -31.932 21.143 1.00 42.31 98 ALA A C 1
ATOM 750 O O . ALA A 1 98 ? -14.795 -30.955 21.597 1.00 42.31 98 ALA A O 1
#